Protein AF-A0A914UM40-F1 (afdb_monomer_lite)

Sequence (131 aa):
MVSLKWMKHVTVEPIIFLIYLGWVFGNTLQSPGLYEKVCRMYYSDEVGVNCKDLSATHDIEDRVQSRSAQWSLYNAISYLTPAIFADTILGAYGDKHGRQVNILLGIAGIAVSEYGYMLTLSNSANTPYFT

Organism: NCBI:txid2011161

Radius of gyration: 20.07 Å; chains: 1; bounding box: 44×24×61 Å

Foldseek 3Di:
DPDPPVVVPPDCVVVVVVVVVVVVVLVVVLLVLLLLVLCCPPPVPPPPDDSVCNVVDVVSVVVSVVVSVVVVVVVVCVVVVVVVVVCVVLVVVCVPPNCPVVVVVVVVVVVVVSVVSCQVSDPPDPDPPPD

Structure (mmCIF, N/CA/C/O backbone):
data_AF-A0A914UM40-F1
#
_entry.id   AF-A0A914UM40-F1
#
loop_
_atom_site.group_PDB
_atom_site.id
_atom_site.type_symbol
_atom_site.label_atom_id
_atom_site.label_alt_id
_atom_site.label_comp_id
_atom_site.label_asym_id
_atom_site.label_entity_id
_atom_site.label_seq_id
_atom_site.pdbx_PDB_ins_code
_atom_site.Cartn_x
_atom_site.Cartn_y
_atom_site.Cartn_z
_atom_site.occupancy
_atom_site.B_iso_or_equiv
_atom_site.auth_seq_id
_atom_site.auth_comp_id
_atom_site.auth_asym_id
_atom_site.auth_atom_id
_atom_site.pdbx_PDB_model_num
ATOM 1 N N . MET A 1 1 ? -9.629 -13.187 34.826 1.00 36.03 1 MET A N 1
ATOM 2 C CA . MET A 1 1 ? -10.385 -11.981 34.423 1.00 36.03 1 MET A CA 1
ATOM 3 C C . MET A 1 1 ? -9.466 -10.776 34.627 1.00 36.03 1 MET A C 1
ATOM 5 O O . MET A 1 1 ? -9.477 -10.160 35.683 1.00 36.03 1 MET A O 1
ATOM 9 N N . VAL A 1 2 ? -8.538 -10.546 33.690 1.00 41.09 2 VAL A N 1
ATOM 10 C CA . VAL A 1 2 ? -7.521 -9.488 33.819 1.00 41.09 2 VAL A CA 1
ATOM 11 C C . VAL A 1 2 ? -8.188 -8.151 33.515 1.00 41.09 2 VAL A C 1
ATOM 13 O O . VAL A 1 2 ? -8.816 -7.971 32.476 1.00 41.09 2 VAL A O 1
ATOM 16 N N . SER A 1 3 ? -8.120 -7.260 34.498 1.00 43.25 3 SER A N 1
ATOM 17 C CA . SER A 1 3 ? -8.816 -5.980 34.564 1.00 43.25 3 SER A CA 1
ATOM 18 C C . SER A 1 3 ? -8.422 -5.056 33.407 1.00 43.25 3 SER A C 1
ATOM 20 O O . SER A 1 3 ? -7.370 -4.420 33.417 1.00 43.25 3 SER A O 1
ATOM 22 N N . LEU A 1 4 ? -9.315 -4.952 32.422 1.00 55.03 4 LEU A N 1
ATOM 23 C CA . LEU A 1 4 ? -9.258 -4.094 31.234 1.00 55.03 4 LEU A CA 1
ATOM 24 C C . LEU A 1 4 ? -9.491 -2.602 31.565 1.00 55.03 4 LEU A C 1
ATOM 26 O O . LEU A 1 4 ? -10.137 -1.873 30.818 1.00 55.03 4 LEU A O 1
ATOM 30 N N . LYS A 1 5 ? -9.047 -2.133 32.736 1.00 51.50 5 LYS A N 1
ATOM 31 C CA . LYS A 1 5 ? -9.386 -0.792 33.246 1.00 51.50 5 LYS A CA 1
ATOM 32 C C . LYS A 1 5 ? -8.491 0.309 32.660 1.00 51.50 5 LYS A C 1
ATOM 34 O O . LYS A 1 5 ? -8.925 1.451 32.572 1.00 51.50 5 LYS A O 1
ATOM 39 N N . TRP A 1 6 ? -7.296 -0.048 32.183 1.00 49.88 6 TRP A N 1
ATOM 40 C CA . TRP A 1 6 ? -6.334 0.869 31.552 1.00 49.88 6 TRP A CA 1
ATOM 41 C C . TRP A 1 6 ? -6.688 1.251 30.108 1.00 49.88 6 TRP A C 1
ATOM 43 O O . TRP A 1 6 ? -6.291 2.312 29.641 1.00 49.88 6 TRP A O 1
ATOM 53 N N . MET A 1 7 ? -7.506 0.452 29.412 1.00 52.25 7 MET A N 1
ATOM 54 C CA . MET A 1 7 ? -7.941 0.764 28.042 1.00 52.25 7 MET A CA 1
ATOM 55 C C . MET A 1 7 ? -9.004 1.868 27.962 1.00 52.25 7 MET A C 1
ATOM 57 O O . MET A 1 7 ? -9.327 2.331 26.872 1.00 52.25 7 MET A O 1
ATOM 61 N N . LYS A 1 8 ? -9.552 2.323 29.098 1.00 52.28 8 LYS A N 1
ATOM 62 C CA . LYS A 1 8 ? -10.576 3.381 29.123 1.00 52.28 8 LYS A CA 1
ATOM 63 C C . LYS A 1 8 ? -10.031 4.784 28.841 1.00 52.28 8 LYS A C 1
ATOM 65 O O . LYS A 1 8 ? -10.832 5.688 28.628 1.00 52.28 8 LYS A O 1
ATOM 70 N N . HIS A 1 9 ? -8.712 4.982 28.872 1.00 53.38 9 HIS A N 1
ATOM 71 C CA . HIS A 1 9 ? -8.051 6.273 28.620 1.00 53.38 9 HIS A CA 1
ATOM 72 C C . HIS A 1 9 ? -6.965 6.184 27.541 1.00 53.38 9 HIS A C 1
ATOM 74 O O . HIS A 1 9 ? -6.159 7.099 27.402 1.00 53.38 9 HIS A O 1
ATOM 80 N N . VAL A 1 10 ? -6.935 5.099 26.762 1.00 58.56 10 VAL A N 1
ATOM 81 C CA . VAL A 1 10 ? -6.089 5.056 25.567 1.00 58.56 10 VAL A CA 1
ATOM 82 C C . VAL A 1 10 ? -6.707 6.012 24.557 1.00 58.56 10 VAL A C 1
ATOM 84 O O . VAL A 1 10 ? -7.746 5.722 23.960 1.00 58.56 10 VAL A O 1
ATOM 87 N N . THR A 1 11 ? -6.093 7.185 24.417 1.00 69.69 11 THR A N 1
ATOM 88 C CA . THR A 1 11 ? -6.396 8.091 23.319 1.00 69.69 11 THR A CA 1
ATOM 89 C C . THR A 1 11 ? -6.039 7.389 22.018 1.00 69.69 11 THR A C 1
ATOM 91 O O . THR A 1 11 ? -5.079 6.625 21.915 1.00 69.69 11 THR A O 1
ATOM 94 N N . VAL A 1 12 ? -6.880 7.594 21.018 1.00 73.00 12 VAL A N 1
ATOM 95 C CA . VAL A 1 12 ? -6.775 6.901 19.734 1.00 73.00 12 VAL A CA 1
ATOM 96 C C . VAL A 1 12 ? -5.671 7.508 18.855 1.00 73.00 12 VAL A C 1
ATOM 98 O O . VAL A 1 12 ? -5.126 6.864 17.963 1.00 73.00 12 VAL A O 1
ATOM 101 N N . GLU A 1 13 ? -5.311 8.752 19.150 1.00 79.69 13 GLU A N 1
ATOM 102 C CA . GLU A 1 13 ? -4.352 9.581 18.424 1.00 79.69 13 GLU A CA 1
ATOM 103 C C . GLU A 1 13 ? -2.952 8.959 18.263 1.00 79.69 13 GLU A C 1
ATOM 105 O O . GLU A 1 13 ? -2.492 8.891 17.125 1.00 79.69 13 GLU A O 1
ATOM 110 N N . PRO A 1 14 ? -2.267 8.451 19.309 1.00 83.06 14 PRO A N 1
ATOM 111 C CA . PRO A 1 14 ? -0.931 7.866 19.151 1.00 83.06 14 PRO A CA 1
ATOM 112 C C . PRO A 1 14 ? -0.919 6.612 18.270 1.00 83.06 14 PRO A C 1
ATOM 114 O O . PRO A 1 14 ? 0.028 6.393 17.518 1.00 83.06 14 PRO A O 1
ATOM 117 N N . ILE A 1 15 ? -1.978 5.798 18.330 1.00 83.25 15 ILE A N 1
ATOM 118 C CA . ILE A 1 15 ? -2.106 4.593 17.501 1.00 83.25 15 ILE A CA 1
ATOM 119 C C . ILE A 1 15 ? -2.285 4.997 16.037 1.00 83.25 15 ILE A C 1
ATOM 121 O O . ILE A 1 15 ? -1.591 4.484 15.163 1.00 83.25 15 ILE A O 1
ATOM 125 N N . ILE A 1 16 ? -3.174 5.956 15.780 1.00 83.81 16 ILE A N 1
ATOM 126 C CA . ILE A 1 16 ? -3.405 6.496 14.440 1.00 83.81 16 ILE A CA 1
ATOM 127 C C . ILE A 1 16 ? -2.120 7.117 13.873 1.00 83.81 16 ILE A C 1
ATOM 129 O O . ILE A 1 16 ? -1.777 6.860 12.722 1.00 83.81 16 ILE A O 1
ATOM 133 N N . PHE A 1 17 ? -1.378 7.874 14.685 1.00 88.44 17 PHE A N 1
ATOM 134 C CA . PHE A 1 17 ? -0.095 8.457 14.293 1.00 88.44 17 PHE A CA 1
ATOM 135 C C . PHE A 1 17 ? 0.908 7.392 13.832 1.00 88.44 17 PHE A C 1
ATOM 137 O O . PHE A 1 17 ? 1.479 7.519 12.751 1.00 88.44 17 PHE A O 1
ATOM 144 N N . LEU A 1 18 ? 1.091 6.322 14.612 1.00 87.50 18 LEU A N 1
ATOM 145 C CA . LEU A 1 18 ? 1.996 5.220 14.267 1.00 87.50 18 LEU A CA 1
ATOM 146 C C . LEU A 1 18 ? 1.591 4.517 12.965 1.00 87.50 18 LEU A C 1
ATOM 148 O O . LEU A 1 18 ? 2.457 4.200 12.150 1.00 87.50 18 LEU A O 1
ATOM 152 N N . ILE A 1 19 ? 0.289 4.307 12.755 1.00 87.62 19 ILE A N 1
ATOM 153 C CA . ILE A 1 19 ? -0.238 3.682 11.534 1.00 87.62 19 ILE A CA 1
ATOM 154 C C . ILE A 1 19 ? 0.068 4.549 10.315 1.00 87.62 19 ILE A C 1
ATOM 156 O O . ILE A 1 19 ? 0.641 4.054 9.347 1.00 87.62 19 ILE A O 1
ATOM 160 N N . TYR A 1 20 ? -0.276 5.838 10.359 1.00 89.06 20 TYR A N 1
ATOM 161 C CA . TYR A 1 20 ? -0.029 6.735 9.231 1.00 89.06 20 TYR A CA 1
ATOM 162 C C . TYR A 1 20 ? 1.460 6.926 8.963 1.00 89.06 20 TYR A C 1
ATOM 164 O O . TYR A 1 20 ? 1.863 6.949 7.804 1.00 89.06 20 TYR A O 1
ATOM 172 N N . LEU A 1 21 ? 2.283 7.007 10.011 1.00 90.44 21 LEU A N 1
ATOM 173 C CA . LEU A 1 21 ? 3.732 7.072 9.860 1.00 90.44 21 LEU A CA 1
ATOM 174 C C . LEU A 1 21 ? 4.248 5.835 9.116 1.00 90.44 21 LEU A C 1
ATOM 176 O O . LEU A 1 21 ? 4.912 5.979 8.092 1.00 90.44 21 LEU A O 1
ATOM 180 N N . GLY A 1 22 ? 3.888 4.630 9.568 1.00 87.06 22 GLY A N 1
ATOM 181 C CA . GLY A 1 22 ? 4.282 3.386 8.903 1.00 87.06 22 GLY A CA 1
ATOM 182 C C . GLY A 1 22 ? 3.794 3.306 7.454 1.00 87.06 22 GLY A C 1
ATOM 183 O O . GLY A 1 22 ? 4.565 2.961 6.561 1.00 87.06 22 GLY A O 1
ATOM 184 N N . TRP A 1 23 ? 2.545 3.695 7.207 1.00 85.56 23 TRP A N 1
ATOM 185 C CA . TRP A 1 23 ? 1.943 3.666 5.877 1.00 85.56 23 TRP A CA 1
ATOM 186 C C . TRP A 1 23 ? 2.619 4.635 4.894 1.00 85.56 23 TRP A C 1
ATOM 188 O O . TRP A 1 23 ? 2.933 4.252 3.767 1.00 85.56 23 TRP A O 1
ATOM 198 N N . VAL A 1 24 ? 2.921 5.869 5.310 1.00 89.25 24 VAL A N 1
ATOM 199 C CA . VAL A 1 24 ? 3.624 6.852 4.461 1.00 89.25 24 VAL A CA 1
ATOM 200 C C . VAL A 1 24 ? 5.045 6.386 4.132 1.00 89.25 24 VAL A C 1
ATOM 202 O O . VAL A 1 24 ? 5.484 6.488 2.981 1.00 89.25 24 VAL A O 1
ATOM 205 N N . PHE A 1 25 ? 5.754 5.819 5.114 1.00 87.81 25 PHE A N 1
ATOM 206 C CA . PHE A 1 25 ? 7.064 5.210 4.873 1.00 87.81 25 PHE A CA 1
ATOM 207 C C . PHE A 1 25 ? 6.974 4.048 3.872 1.00 87.81 25 PHE A C 1
ATOM 209 O O . PHE A 1 25 ? 7.783 3.984 2.946 1.00 87.81 25 PHE A O 1
ATOM 216 N N . GLY A 1 26 ? 5.967 3.180 4.004 1.00 84.81 26 GLY A N 1
ATOM 217 C CA . GLY A 1 26 ? 5.712 2.076 3.073 1.00 84.81 26 GLY A CA 1
ATOM 218 C C . GLY A 1 26 ? 5.505 2.551 1.633 1.00 84.81 26 GLY A C 1
ATOM 219 O O . GLY A 1 26 ? 6.218 2.109 0.733 1.00 84.81 26 GLY A O 1
ATOM 220 N N . ASN A 1 27 ? 4.618 3.524 1.414 1.00 84.25 27 ASN A N 1
ATOM 221 C CA . ASN A 1 27 ? 4.337 4.075 0.079 1.00 84.25 27 ASN A CA 1
ATOM 222 C C . ASN A 1 27 ? 5.582 4.674 -0.596 1.00 84.25 27 ASN A C 1
ATOM 224 O O . ASN A 1 27 ? 5.772 4.539 -1.808 1.00 84.25 27 ASN A O 1
ATOM 228 N N . THR A 1 28 ? 6.459 5.299 0.194 1.00 86.06 28 THR A N 1
ATOM 229 C CA . THR A 1 28 ? 7.710 5.880 -0.311 1.00 86.06 28 THR A CA 1
ATOM 230 C C . THR A 1 28 ? 8.663 4.798 -0.827 1.00 86.06 28 THR A C 1
ATOM 232 O O . THR A 1 28 ? 9.297 4.978 -1.864 1.00 86.06 28 THR A O 1
ATOM 235 N N . LEU A 1 29 ? 8.738 3.651 -0.143 1.00 82.25 29 LEU A N 1
ATOM 236 C CA . LEU A 1 29 ? 9.569 2.515 -0.556 1.00 82.25 29 LEU A CA 1
ATOM 237 C C . LEU A 1 29 ? 8.959 1.719 -1.720 1.00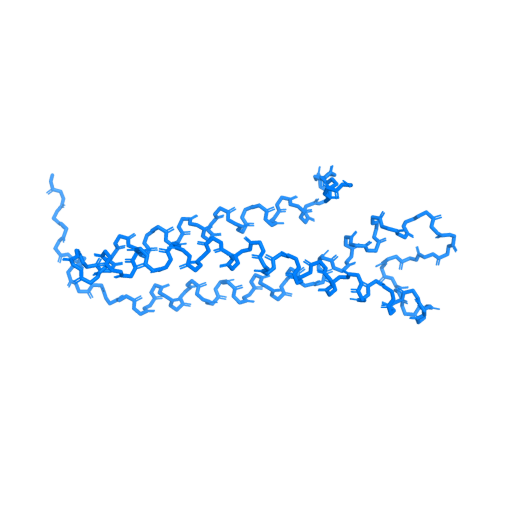 82.25 29 LEU A C 1
ATOM 239 O O . LEU A 1 29 ? 9.693 1.159 -2.533 1.00 82.25 29 LEU A O 1
ATOM 243 N N . GLN A 1 30 ? 7.630 1.675 -1.825 1.00 81.69 30 GLN A N 1
ATOM 244 C CA . GLN A 1 30 ? 6.927 0.934 -2.877 1.00 81.69 30 GLN A CA 1
ATOM 245 C C . GLN A 1 30 ? 7.039 1.597 -4.257 1.00 81.69 30 GLN A C 1
ATOM 247 O O . GLN A 1 30 ? 7.156 0.884 -5.253 1.00 81.69 30 GLN A O 1
ATOM 252 N N . SER A 1 31 ? 7.057 2.935 -4.331 1.00 80.31 31 SER A N 1
ATOM 253 C CA . SER A 1 31 ? 7.179 3.685 -5.598 1.00 80.31 31 SER A CA 1
ATOM 254 C C . SER A 1 31 ? 8.343 3.222 -6.498 1.00 80.31 31 SER A C 1
ATOM 256 O O . SER A 1 31 ? 8.084 2.829 -7.639 1.00 80.31 31 SER A O 1
ATOM 258 N N . PRO A 1 32 ? 9.611 3.199 -6.035 1.00 80.31 32 PRO A N 1
ATOM 259 C CA . PRO A 1 32 ? 10.727 2.732 -6.862 1.00 80.31 32 PRO A CA 1
ATOM 260 C C . PRO A 1 32 ? 10.677 1.221 -7.140 1.00 80.31 32 PRO A C 1
ATOM 262 O O . PRO A 1 32 ? 11.088 0.782 -8.213 1.00 80.31 32 PRO A O 1
ATOM 265 N N . GLY A 1 33 ? 10.135 0.418 -6.216 1.00 76.56 33 GLY A N 1
ATOM 266 C CA . GLY A 1 33 ? 9.989 -1.028 -6.408 1.00 76.56 33 GLY A CA 1
ATOM 267 C C . GLY A 1 33 ? 9.007 -1.383 -7.529 1.00 76.56 33 GLY A C 1
ATOM 268 O O . GLY A 1 33 ? 9.279 -2.273 -8.335 1.00 76.56 33 GLY A O 1
ATOM 269 N N . LEU A 1 34 ? 7.892 -0.651 -7.624 1.00 79.50 34 LEU A N 1
ATOM 270 C CA . LEU A 1 34 ? 6.932 -0.796 -8.719 1.00 79.50 34 LEU A CA 1
ATOM 271 C C . LEU A 1 34 ? 7.568 -0.415 -10.060 1.00 79.50 34 LEU A C 1
ATOM 273 O O . LEU A 1 34 ? 7.387 -1.122 -11.050 1.00 79.50 34 LEU A O 1
ATOM 277 N N . TYR A 1 35 ? 8.348 0.666 -10.080 1.00 79.88 35 TYR A N 1
ATOM 278 C CA . TYR A 1 35 ? 9.056 1.126 -11.271 1.00 79.88 35 TYR A CA 1
ATOM 279 C C . TYR A 1 35 ? 10.028 0.065 -11.816 1.00 79.88 35 TYR A C 1
ATOM 281 O O . TYR A 1 35 ? 9.971 -0.292 -12.996 1.00 79.88 35 TYR A O 1
ATOM 289 N N . GLU A 1 36 ? 10.860 -0.517 -10.945 1.00 78.56 36 GLU A N 1
ATOM 290 C CA . GLU A 1 36 ? 11.798 -1.581 -11.321 1.00 78.56 36 GLU A CA 1
ATOM 291 C C . GLU A 1 36 ? 11.069 -2.840 -11.819 1.00 78.56 36 GLU A C 1
ATOM 293 O O . GLU A 1 36 ? 11.463 -3.440 -12.824 1.00 78.56 36 GLU A O 1
ATOM 298 N N . LYS A 1 37 ? 9.979 -3.238 -11.150 1.00 77.19 37 LYS A N 1
ATOM 299 C CA . LYS A 1 37 ? 9.181 -4.404 -11.552 1.00 77.19 37 LYS A CA 1
ATOM 300 C C . LYS A 1 37 ? 8.504 -4.214 -12.907 1.00 77.19 37 LYS A C 1
ATOM 302 O O . LYS A 1 37 ? 8.549 -5.134 -13.720 1.00 77.19 37 LYS A O 1
ATOM 307 N N . VAL A 1 38 ? 7.917 -3.048 -13.176 1.00 79.06 38 VAL A N 1
ATOM 308 C CA . VAL A 1 38 ? 7.299 -2.743 -14.478 1.00 79.06 38 VAL A CA 1
ATOM 309 C C . VAL A 1 38 ? 8.351 -2.783 -15.588 1.00 79.06 38 VAL A C 1
ATOM 311 O O . VAL A 1 38 ? 8.103 -3.396 -16.626 1.00 79.06 38 VAL A O 1
ATOM 314 N N . CYS A 1 39 ? 9.545 -2.228 -15.358 1.00 77.44 39 CYS A N 1
ATOM 315 C CA . CYS A 1 39 ? 10.640 -2.323 -16.324 1.00 77.44 39 CYS A CA 1
ATOM 316 C C . CYS A 1 39 ? 11.015 -3.785 -16.619 1.00 77.44 39 CYS A C 1
ATOM 318 O O . CYS A 1 39 ? 11.035 -4.201 -17.776 1.00 77.44 39 CYS A O 1
ATOM 320 N N . ARG A 1 40 ? 11.233 -4.597 -15.576 1.00 77.50 40 ARG A N 1
ATOM 321 C CA . ARG A 1 40 ? 11.611 -6.013 -15.726 1.00 77.50 40 ARG A CA 1
ATOM 322 C C . ARG A 1 40 ? 10.530 -6.885 -16.367 1.00 77.50 40 ARG A C 1
ATOM 324 O O . ARG A 1 40 ? 10.873 -7.903 -16.940 1.00 77.50 40 ARG A O 1
ATOM 331 N N . MET A 1 41 ? 9.249 -6.551 -16.235 1.00 75.25 41 MET A N 1
ATOM 332 C CA . MET A 1 41 ? 8.165 -7.382 -16.779 1.00 75.25 41 MET A CA 1
ATOM 333 C C . MET A 1 41 ? 7.856 -7.076 -18.246 1.00 75.25 41 MET A C 1
ATOM 335 O O . MET A 1 41 ? 7.526 -7.987 -18.996 1.00 75.25 41 MET A O 1
ATOM 339 N N . TYR A 1 42 ? 7.923 -5.804 -18.646 1.00 74.62 42 TYR A N 1
ATOM 340 C CA . TYR A 1 42 ? 7.515 -5.374 -19.987 1.00 74.62 42 TYR A CA 1
ATOM 341 C C . TYR A 1 42 ? 8.687 -5.149 -20.945 1.00 74.62 42 TYR A C 1
ATOM 343 O O . TYR A 1 42 ? 8.480 -5.196 -22.153 1.00 74.62 42 TYR A O 1
ATOM 351 N N . TYR A 1 43 ? 9.890 -4.902 -20.420 1.00 75.12 43 TYR A N 1
ATOM 352 C CA . TYR A 1 43 ? 11.039 -4.447 -21.206 1.00 75.12 43 TYR A CA 1
ATOM 353 C C . TYR A 1 43 ? 12.311 -5.283 -20.971 1.00 75.12 43 TYR A C 1
ATOM 355 O O . TYR A 1 43 ? 13.374 -4.906 -21.456 1.00 75.12 43 TYR A O 1
ATOM 363 N N . SER A 1 44 ? 12.241 -6.426 -20.264 1.00 68.50 44 SER A N 1
ATOM 364 C CA . SER A 1 44 ? 13.415 -7.297 -20.030 1.00 68.50 44 SER A CA 1
ATOM 365 C C . SER A 1 44 ? 14.006 -7.903 -21.297 1.00 68.50 44 SER A C 1
ATOM 367 O O . SER A 1 44 ? 15.199 -8.196 -21.329 1.00 68.50 44 SER A O 1
ATOM 369 N N . ASP A 1 45 ? 13.166 -8.116 -22.308 1.00 63.44 45 ASP A N 1
ATOM 370 C CA . ASP A 1 45 ? 13.539 -8.797 -23.548 1.00 63.44 45 ASP A CA 1
ATOM 371 C C . ASP A 1 45 ? 13.970 -7.805 -24.645 1.00 63.44 45 ASP A C 1
ATOM 373 O O . ASP A 1 45 ? 14.404 -8.215 -25.724 1.00 63.44 45 ASP A O 1
ATOM 377 N N . GLU A 1 46 ? 13.883 -6.494 -24.382 1.00 62.19 46 GLU A N 1
ATOM 378 C CA . GLU A 1 46 ? 14.351 -5.465 -25.307 1.00 62.19 46 GLU A CA 1
ATOM 379 C C . GLU A 1 46 ? 15.884 -5.341 -25.245 1.00 62.19 46 GLU A C 1
ATOM 381 O O . GLU A 1 46 ? 16.493 -5.090 -24.202 1.00 62.19 46 GLU A O 1
ATOM 386 N N . VAL A 1 47 ? 16.531 -5.530 -26.399 1.00 52.84 47 VAL A N 1
ATOM 387 C CA . VAL A 1 47 ? 17.992 -5.499 -26.536 1.00 52.84 47 VAL A CA 1
ATOM 388 C C . VAL A 1 47 ? 18.526 -4.119 -26.137 1.00 52.84 47 VAL A C 1
ATOM 390 O O . VAL A 1 47 ? 18.301 -3.138 -26.839 1.00 52.84 47 VAL A O 1
ATOM 393 N N . GLY A 1 48 ? 19.282 -4.057 -25.035 1.00 56.44 48 GLY A N 1
ATOM 394 C CA . GLY A 1 48 ? 19.966 -2.842 -24.574 1.00 56.44 48 GLY A CA 1
ATOM 395 C C . GLY A 1 48 ? 19.327 -2.135 -23.375 1.00 56.44 48 GLY A C 1
ATOM 396 O O . GLY A 1 48 ? 19.868 -1.125 -22.929 1.00 56.44 48 GLY A O 1
ATOM 397 N N . VAL A 1 49 ? 18.233 -2.661 -22.813 1.00 59.56 49 VAL A N 1
ATOM 398 C CA . VAL A 1 49 ? 17.575 -2.066 -21.640 1.00 59.56 49 VAL A CA 1
ATOM 399 C C . VAL A 1 49 ? 18.145 -2.648 -20.349 1.00 59.56 49 VAL A C 1
ATOM 401 O O . VAL A 1 49 ? 17.941 -3.815 -20.021 1.00 59.56 49 VAL A O 1
ATOM 404 N N . ASN A 1 50 ? 18.852 -1.822 -19.577 1.00 63.25 50 ASN A N 1
ATOM 405 C CA . ASN A 1 50 ? 19.234 -2.160 -18.211 1.00 63.25 50 ASN A CA 1
ATOM 406 C C . ASN A 1 50 ? 18.278 -1.468 -17.235 1.00 63.25 50 ASN A C 1
ATOM 408 O O . ASN A 1 50 ? 18.399 -0.274 -16.987 1.00 63.25 50 ASN A O 1
ATOM 412 N N . CYS A 1 51 ? 17.360 -2.223 -16.627 1.00 64.88 51 CYS A N 1
ATOM 413 C CA . CYS A 1 51 ? 16.402 -1.684 -15.654 1.00 64.88 51 CYS A CA 1
ATOM 414 C C . CYS A 1 51 ? 17.039 -1.096 -14.378 1.00 64.88 51 CYS A C 1
ATOM 416 O O . CYS A 1 51 ? 16.323 -0.519 -13.564 1.00 64.88 51 CYS A O 1
ATOM 418 N N . LYS A 1 52 ? 18.360 -1.241 -14.187 1.00 64.69 52 LYS A N 1
ATOM 419 C CA . LYS A 1 52 ? 19.115 -0.560 -13.122 1.00 64.69 52 LYS A CA 1
ATOM 420 C C . LYS A 1 52 ? 19.632 0.826 -13.520 1.00 64.69 52 LYS A C 1
ATOM 422 O O . LYS A 1 52 ? 19.862 1.630 -12.628 1.00 64.69 52 LYS A O 1
ATOM 427 N N . ASP A 1 53 ? 19.788 1.095 -14.816 1.00 63.31 53 ASP A N 1
ATOM 428 C CA . ASP A 1 53 ? 20.286 2.358 -15.377 1.00 63.31 53 ASP A CA 1
ATOM 429 C C . ASP A 1 53 ? 19.437 2.743 -16.598 1.00 63.31 53 ASP A C 1
ATOM 431 O O . ASP A 1 53 ? 19.841 2.595 -17.752 1.00 63.31 53 ASP A O 1
ATOM 435 N N . LEU A 1 54 ? 18.222 3.234 -16.338 1.00 60.09 54 LEU A N 1
ATOM 436 C CA . LEU A 1 54 ? 17.286 3.649 -17.391 1.00 60.09 54 LEU A CA 1
ATOM 437 C C . LEU A 1 54 ? 17.647 4.998 -18.040 1.00 60.09 54 LEU A C 1
ATOM 439 O O . LEU A 1 54 ? 17.114 5.344 -19.090 1.00 60.09 54 LEU A O 1
ATOM 443 N N . SER A 1 55 ? 18.611 5.722 -17.461 1.00 58.69 55 SER A N 1
ATOM 444 C CA . SER A 1 55 ? 19.030 7.061 -17.897 1.00 58.69 55 SER A CA 1
ATOM 445 C C . SER A 1 55 ? 19.668 7.086 -19.298 1.00 58.69 55 SER A C 1
ATOM 447 O O . SER A 1 55 ? 19.811 8.146 -19.904 1.00 58.69 55 SER A O 1
ATOM 449 N N . ALA A 1 56 ? 20.035 5.924 -19.849 1.00 58.03 56 ALA A N 1
ATOM 450 C CA . ALA A 1 56 ? 20.634 5.816 -21.177 1.00 58.03 56 ALA A CA 1
ATOM 451 C C . ALA A 1 56 ? 19.619 5.944 -22.333 1.00 58.03 56 ALA A C 1
ATOM 453 O O . ALA A 1 56 ? 20.032 6.121 -23.481 1.00 58.03 56 ALA A O 1
ATOM 454 N N . THR A 1 57 ? 18.305 5.837 -22.088 1.00 64.44 57 THR A N 1
ATOM 455 C CA . THR A 1 57 ? 17.284 5.932 -23.150 1.00 64.44 57 THR A CA 1
ATOM 456 C C . THR A 1 57 ? 15.994 6.585 -22.645 1.00 64.44 57 THR A C 1
ATOM 458 O O . THR A 1 57 ? 15.094 5.914 -22.143 1.00 64.44 57 THR A O 1
ATOM 461 N N . HIS A 1 58 ? 15.890 7.903 -22.848 1.00 69.06 58 HIS A N 1
ATOM 462 C CA . HIS A 1 58 ? 14.757 8.742 -22.424 1.00 69.06 58 HIS A CA 1
ATOM 463 C C . HIS A 1 58 ? 13.389 8.215 -22.901 1.00 69.06 58 HIS A C 1
ATOM 465 O O . HIS A 1 58 ? 12.423 8.208 -22.147 1.00 69.06 58 HIS A O 1
ATOM 471 N N . ASP A 1 59 ? 13.308 7.685 -24.128 1.00 75.75 59 ASP A N 1
ATOM 472 C CA . ASP A 1 59 ? 12.053 7.151 -24.682 1.00 75.75 59 ASP A CA 1
ATOM 473 C C . ASP A 1 59 ? 11.518 5.922 -23.928 1.00 75.75 59 ASP A C 1
ATOM 475 O O . ASP A 1 59 ? 10.316 5.652 -23.945 1.00 75.75 59 ASP A O 1
ATOM 479 N N . ILE A 1 60 ? 12.400 5.135 -23.308 1.00 74.31 60 ILE A N 1
ATOM 480 C CA . ILE A 1 60 ? 12.022 3.938 -22.547 1.00 74.31 60 ILE A CA 1
ATOM 481 C C . ILE A 1 60 ? 11.639 4.345 -21.126 1.00 74.31 60 ILE A C 1
ATOM 483 O O . ILE A 1 60 ? 10.656 3.833 -20.590 1.00 74.31 60 ILE A O 1
ATOM 487 N N . GLU A 1 61 ? 12.350 5.321 -20.560 1.00 77.62 61 GLU A N 1
ATOM 488 C CA . GLU A 1 61 ? 12.022 5.938 -19.275 1.00 77.62 61 GLU A CA 1
ATOM 489 C C . GLU A 1 61 ? 10.602 6.512 -19.265 1.00 77.62 61 GLU A C 1
ATOM 491 O O . GLU A 1 61 ? 9.789 6.118 -18.427 1.00 77.62 61 GLU A O 1
ATOM 496 N N . ASP A 1 62 ? 10.245 7.312 -20.273 1.00 83.44 62 ASP A N 1
ATOM 497 C CA . ASP A 1 62 ? 8.906 7.897 -20.396 1.00 83.44 62 ASP A CA 1
ATOM 498 C C . ASP A 1 62 ? 7.806 6.826 -20.494 1.00 83.44 62 ASP A C 1
ATOM 500 O O . ASP A 1 62 ? 6.724 6.955 -19.907 1.00 83.44 62 ASP A O 1
ATOM 504 N N . ARG A 1 63 ? 8.068 5.723 -21.209 1.00 82.81 63 ARG A N 1
ATOM 505 C CA . ARG A 1 63 ? 7.109 4.614 -21.337 1.00 82.81 63 ARG A CA 1
ATOM 506 C C . ARG A 1 63 ? 6.938 3.852 -20.028 1.00 82.81 63 ARG A C 1
ATOM 508 O O . ARG A 1 63 ? 5.800 3.570 -19.645 1.00 82.81 63 ARG A O 1
ATOM 515 N N . VAL A 1 64 ? 8.030 3.534 -19.334 1.00 83.00 64 VAL A N 1
ATOM 516 C CA . VAL A 1 64 ? 7.990 2.856 -18.028 1.00 83.00 64 VAL A CA 1
ATOM 517 C C . VAL A 1 64 ? 7.304 3.750 -16.994 1.00 83.00 64 VAL A C 1
ATOM 519 O O . VAL A 1 64 ? 6.448 3.277 -16.242 1.00 83.00 64 VAL A O 1
ATOM 522 N N . GLN A 1 65 ? 7.584 5.054 -16.995 1.00 84.38 65 GLN A N 1
ATOM 523 C CA . GLN A 1 65 ? 6.920 6.015 -16.120 1.00 84.38 65 GLN A CA 1
ATOM 524 C C . GLN A 1 65 ? 5.419 6.118 -16.423 1.00 84.38 65 GLN A C 1
ATOM 526 O O . GLN A 1 65 ? 4.599 6.036 -15.509 1.00 84.38 65 GLN A O 1
ATOM 531 N N . SER A 1 66 ? 5.025 6.209 -17.696 1.00 87.88 66 SER A N 1
ATOM 532 C CA . SER A 1 66 ? 3.610 6.238 -18.087 1.00 87.88 66 SER A CA 1
ATOM 533 C C . SER A 1 66 ? 2.869 4.963 -17.663 1.00 87.88 66 SER A C 1
ATOM 535 O O . SER A 1 66 ? 1.778 5.025 -17.089 1.00 87.88 66 SER A O 1
ATOM 537 N N . ARG A 1 67 ? 3.480 3.791 -17.875 1.00 85.44 67 ARG A N 1
ATOM 538 C CA . ARG A 1 67 ? 2.910 2.499 -17.467 1.00 85.44 67 ARG A CA 1
ATOM 539 C C . ARG A 1 67 ? 2.824 2.353 -15.955 1.00 85.44 67 ARG A C 1
ATOM 541 O O . ARG A 1 67 ? 1.791 1.919 -15.455 1.00 85.44 67 ARG A O 1
ATOM 548 N N . SER A 1 68 ? 3.867 2.727 -15.221 1.00 84.56 68 SER A N 1
ATOM 549 C CA . SER A 1 68 ? 3.847 2.676 -13.756 1.00 84.56 68 SER A CA 1
ATOM 550 C C . SER A 1 68 ? 2.794 3.625 -13.172 1.00 84.56 68 SER A C 1
ATOM 552 O O . SER A 1 68 ? 2.082 3.238 -12.249 1.00 84.56 68 SER A O 1
ATOM 554 N N . ALA A 1 69 ? 2.588 4.807 -13.766 1.00 87.75 69 ALA A N 1
ATOM 555 C CA . ALA A 1 69 ? 1.506 5.714 -13.386 1.00 87.75 69 ALA A CA 1
ATOM 556 C C . ALA A 1 69 ? 0.111 5.105 -13.627 1.00 87.75 69 ALA A C 1
ATOM 558 O O . ALA A 1 69 ? -0.756 5.196 -12.756 1.00 87.75 69 ALA A O 1
ATOM 559 N N . GLN A 1 70 ? -0.104 4.439 -14.770 1.00 89.81 70 GLN A N 1
ATOM 560 C CA . GLN A 1 70 ? -1.351 3.709 -15.046 1.00 89.81 70 GLN A CA 1
ATOM 561 C C . GLN A 1 70 ? -1.594 2.603 -14.009 1.00 89.81 70 GLN A C 1
ATOM 563 O O . GLN A 1 70 ? -2.699 2.484 -13.483 1.00 89.81 70 GLN A O 1
ATOM 568 N N . TRP A 1 71 ? -0.558 1.836 -13.664 1.00 83.88 71 TRP A N 1
ATOM 569 C CA . TRP A 1 71 ? -0.634 0.787 -12.644 1.00 83.88 71 TRP A CA 1
ATOM 570 C C . TRP A 1 71 ? -0.966 1.329 -11.254 1.00 83.88 71 TRP A C 1
ATOM 572 O O . TRP A 1 71 ? -1.857 0.801 -10.587 1.00 83.88 71 TRP A O 1
ATOM 582 N N . SER A 1 72 ? -0.317 2.416 -10.836 1.00 86.12 72 SER A N 1
ATOM 583 C CA . SER A 1 72 ? -0.634 3.097 -9.578 1.00 86.12 72 SER A CA 1
ATOM 584 C C . SER A 1 72 ? -2.092 3.557 -9.533 1.00 86.12 72 SER A C 1
ATOM 586 O O . SER A 1 72 ? -2.754 3.417 -8.505 1.00 86.12 72 SER A O 1
ATOM 588 N N . LEU A 1 73 ? -2.628 4.044 -10.656 1.00 89.81 73 LEU A N 1
ATOM 589 C CA . LEU A 1 73 ? -4.024 4.460 -10.758 1.00 89.81 73 LEU A CA 1
ATOM 590 C C . LEU A 1 73 ? -4.994 3.272 -10.658 1.00 89.81 73 LEU A C 1
ATOM 592 O O . LEU A 1 73 ? -5.976 3.355 -9.920 1.00 89.81 73 LEU A O 1
ATOM 596 N N . TYR A 1 74 ? -4.712 2.148 -11.322 1.00 89.12 74 TYR A N 1
ATOM 597 C CA . TYR A 1 74 ? -5.531 0.937 -11.190 1.00 89.12 74 TYR A CA 1
ATOM 598 C C . TYR A 1 74 ? -5.523 0.376 -9.766 1.00 89.12 74 TYR A C 1
ATOM 600 O O . TYR A 1 74 ? -6.578 -0.011 -9.254 1.00 89.12 74 TYR A O 1
ATOM 608 N N . ASN A 1 75 ? -4.369 0.389 -9.095 1.00 86.38 75 ASN A N 1
ATOM 609 C CA . ASN A 1 75 ? -4.266 -0.003 -7.691 1.00 86.38 75 ASN A CA 1
ATOM 610 C C . ASN A 1 75 ? -5.071 0.934 -6.785 1.00 86.38 75 ASN A C 1
ATOM 612 O O . ASN A 1 75 ? -5.813 0.464 -5.922 1.00 86.38 75 ASN A O 1
ATOM 616 N N . ALA A 1 76 ? -4.993 2.247 -7.017 1.00 88.75 76 ALA A N 1
ATOM 617 C CA . ALA A 1 76 ? -5.769 3.227 -6.267 1.00 88.75 76 ALA A CA 1
ATOM 618 C C . ALA A 1 76 ? -7.280 3.007 -6.433 1.00 88.75 76 ALA A C 1
ATOM 620 O O . ALA A 1 76 ? -7.999 2.997 -5.439 1.00 88.75 76 ALA A O 1
ATOM 621 N N . ILE A 1 77 ? -7.769 2.760 -7.653 1.00 91.81 77 ILE A N 1
ATOM 622 C CA . ILE A 1 77 ? -9.192 2.470 -7.903 1.00 91.81 77 ILE A CA 1
ATOM 623 C C . ILE A 1 77 ? -9.613 1.165 -7.220 1.00 91.81 77 ILE A C 1
ATOM 625 O O . ILE A 1 77 ? -10.665 1.116 -6.576 1.00 91.81 77 ILE A O 1
ATOM 629 N N . SER A 1 78 ? -8.787 0.123 -7.327 1.00 89.75 78 SER A N 1
ATOM 630 C CA . SER A 1 78 ? -9.053 -1.189 -6.726 1.00 89.75 78 SER A CA 1
ATOM 631 C C . SER A 1 78 ? -9.116 -1.122 -5.199 1.00 89.75 78 SER A C 1
ATOM 633 O O . SER A 1 78 ? -9.905 -1.837 -4.588 1.00 89.75 78 SER A O 1
ATOM 635 N N . TYR A 1 79 ? -8.330 -0.235 -4.584 1.00 86.38 79 TYR A N 1
ATOM 636 C CA . TYR A 1 79 ? -8.358 0.029 -3.147 1.00 86.38 79 TYR A CA 1
ATOM 637 C C . TYR A 1 79 ? -9.529 0.937 -2.734 1.00 86.38 79 TYR A C 1
ATOM 639 O O . TYR A 1 79 ? -10.252 0.636 -1.785 1.00 86.38 79 TYR A O 1
ATOM 647 N N . LEU A 1 80 ? -9.753 2.037 -3.458 1.00 90.00 80 LEU A N 1
ATOM 648 C CA . LEU A 1 80 ? -10.741 3.062 -3.110 1.00 90.00 80 LEU A CA 1
ATOM 649 C C . LEU A 1 80 ? -12.180 2.552 -3.254 1.00 90.00 80 LEU A C 1
ATOM 651 O O . LEU A 1 80 ? -13.034 2.880 -2.434 1.00 90.00 80 LEU A O 1
ATOM 655 N N . THR A 1 81 ? -12.447 1.736 -4.277 1.00 93.06 81 THR A N 1
ATOM 656 C CA . THR A 1 81 ? -13.795 1.232 -4.571 1.00 93.06 81 THR A CA 1
ATOM 657 C C . THR A 1 81 ? -14.408 0.500 -3.371 1.00 93.06 81 THR A C 1
ATOM 659 O O . THR A 1 81 ? -15.447 0.950 -2.888 1.00 93.06 81 THR A O 1
ATOM 662 N N . PRO A 1 82 ? -13.799 -0.571 -2.821 1.00 90.50 82 PRO A N 1
ATOM 663 C CA . PRO A 1 82 ? -14.329 -1.230 -1.630 1.00 90.50 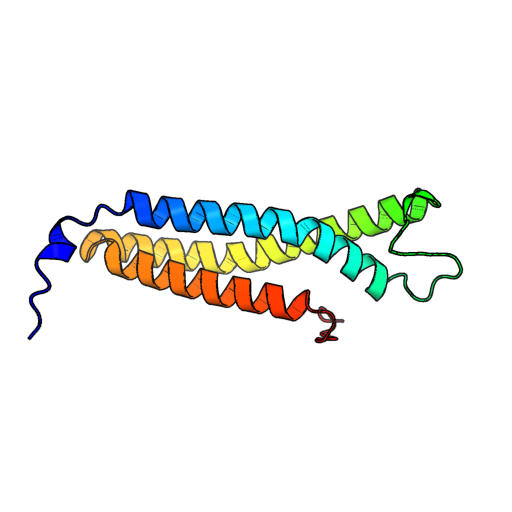82 PRO A CA 1
ATOM 664 C C . PRO A 1 82 ? -14.223 -0.354 -0.376 1.00 90.50 82 PRO A C 1
ATOM 666 O O . PRO A 1 82 ? -15.088 -0.456 0.495 1.00 90.50 82 PRO A O 1
ATOM 669 N N . ALA A 1 83 ? -13.215 0.522 -0.280 1.00 88.50 83 ALA A N 1
ATOM 670 C CA . ALA A 1 83 ? -13.038 1.397 0.875 1.00 88.50 83 ALA A CA 1
ATOM 671 C C . ALA A 1 83 ? -14.220 2.359 1.062 1.00 88.50 83 ALA A C 1
ATOM 673 O O . ALA A 1 83 ? -14.690 2.505 2.182 1.00 88.50 83 ALA A O 1
ATOM 674 N N . ILE A 1 84 ? -14.763 2.945 -0.011 1.00 92.50 84 ILE A N 1
ATOM 675 C CA . ILE A 1 84 ? -15.929 3.845 0.073 1.00 92.50 84 ILE A CA 1
ATOM 676 C C . ILE A 1 84 ? -17.146 3.121 0.672 1.00 92.50 84 ILE A C 1
ATOM 678 O O . ILE A 1 84 ? -17.826 3.644 1.559 1.00 92.50 84 ILE A O 1
ATOM 682 N N . PHE A 1 85 ? -17.419 1.893 0.225 1.00 92.69 85 PHE A N 1
ATOM 683 C CA . PHE A 1 85 ? -18.530 1.107 0.765 1.00 92.69 85 PHE A CA 1
ATOM 684 C C . PHE A 1 85 ? -18.278 0.684 2.214 1.00 92.69 85 PHE A C 1
ATOM 686 O O . PHE A 1 85 ? -19.173 0.788 3.051 1.00 92.69 85 PHE A O 1
ATOM 693 N N . ALA A 1 86 ? -17.063 0.240 2.534 1.00 90.00 86 ALA A N 1
ATOM 694 C CA . ALA A 1 86 ? -16.713 -0.156 3.892 1.00 90.00 86 ALA A CA 1
ATOM 695 C C . ALA A 1 86 ? -16.780 1.028 4.869 1.00 90.00 86 ALA A C 1
ATOM 697 O O . ALA A 1 86 ? -17.330 0.882 5.957 1.00 90.00 86 ALA A O 1
ATOM 698 N N . ASP A 1 87 ? -16.279 2.201 4.478 1.00 88.19 87 ASP A N 1
ATOM 699 C CA . ASP A 1 87 ? -16.199 3.385 5.335 1.00 88.19 87 ASP A CA 1
ATOM 700 C C . ASP A 1 87 ? -17.584 3.960 5.657 1.00 88.19 87 ASP A C 1
ATOM 702 O O . ASP A 1 87 ? -17.859 4.320 6.798 1.00 88.19 87 ASP A O 1
ATOM 706 N N . THR A 1 88 ? -18.522 3.942 4.703 1.00 90.25 88 THR A N 1
ATOM 707 C CA . THR A 1 88 ? -19.912 4.358 4.978 1.00 90.25 88 THR A CA 1
ATOM 708 C C . THR A 1 88 ? -20.607 3.449 5.999 1.00 90.25 88 THR A C 1
ATOM 710 O O . THR A 1 88 ? -21.280 3.939 6.911 1.00 90.25 88 THR A O 1
ATOM 713 N N . ILE A 1 89 ? -20.418 2.129 5.896 1.00 90.31 89 ILE A N 1
ATOM 714 C CA . ILE A 1 89 ? -21.010 1.148 6.819 1.00 90.31 89 ILE A CA 1
ATOM 715 C C . ILE A 1 89 ? -20.338 1.224 8.194 1.00 90.31 89 ILE A C 1
ATOM 717 O O . ILE A 1 89 ? -21.015 1.299 9.224 1.00 90.31 89 ILE A O 1
ATOM 721 N N . LEU A 1 90 ? -19.004 1.210 8.221 1.00 87.06 90 LEU A N 1
ATOM 722 C CA . LEU A 1 90 ? -18.224 1.244 9.454 1.00 87.06 90 LEU A CA 1
ATOM 723 C C . LEU A 1 90 ? -18.372 2.589 10.159 1.00 87.06 90 LEU A C 1
ATOM 725 O O . LEU A 1 90 ? -18.502 2.601 11.379 1.00 87.06 90 LEU A O 1
ATOM 729 N N . GLY A 1 91 ? -18.434 3.704 9.433 1.00 85.69 91 GLY A N 1
ATOM 730 C CA . GLY A 1 91 ? -18.704 5.030 9.986 1.00 85.69 91 GLY A CA 1
ATOM 731 C C . GLY A 1 91 ? -20.017 5.057 10.767 1.00 85.69 91 GLY A C 1
ATOM 732 O O . GLY A 1 91 ? -20.015 5.331 11.968 1.00 85.69 91 GLY A O 1
ATOM 733 N N . ALA A 1 92 ? -21.116 4.629 10.134 1.00 88.44 92 ALA A N 1
ATOM 734 C CA . ALA A 1 92 ? -22.424 4.546 10.786 1.00 88.44 92 ALA A CA 1
ATOM 735 C C . ALA A 1 92 ? -22.444 3.575 11.987 1.00 88.44 92 ALA A C 1
ATOM 737 O O . ALA A 1 92 ? -23.151 3.804 12.973 1.00 88.44 92 ALA A O 1
ATOM 738 N N . TYR A 1 93 ? -21.673 2.483 11.926 1.00 86.88 93 TYR A N 1
ATOM 739 C CA . TYR A 1 93 ? -21.522 1.545 13.042 1.00 86.88 93 TYR A CA 1
ATOM 740 C C . TYR A 1 93 ? -20.716 2.141 14.207 1.00 86.88 93 TYR A C 1
ATOM 742 O O . TYR A 1 93 ? -21.091 1.979 15.374 1.00 86.88 93 TYR A O 1
ATOM 750 N N . GLY A 1 94 ? -19.640 2.864 13.889 1.00 84.62 94 GLY A N 1
ATOM 751 C CA . GLY A 1 94 ? -18.736 3.497 14.845 1.00 84.62 94 GLY A CA 1
ATOM 752 C C . GLY A 1 94 ? -19.411 4.591 15.663 1.00 84.62 94 GLY A C 1
ATOM 753 O O . GLY A 1 94 ? -19.113 4.727 16.851 1.00 84.62 94 GLY A O 1
ATOM 754 N N . ASP A 1 95 ? -20.370 5.303 15.071 1.00 85.44 95 ASP A N 1
ATOM 755 C CA . ASP A 1 95 ? -21.176 6.308 15.771 1.00 85.44 95 ASP A CA 1
ATOM 756 C C . ASP A 1 95 ? -22.104 5.690 16.833 1.00 85.44 95 ASP A C 1
ATOM 758 O O . ASP A 1 95 ? -22.404 6.330 17.839 1.00 85.44 95 ASP A O 1
ATOM 762 N N . LYS A 1 96 ? -22.529 4.428 16.658 1.00 84.81 96 LYS A N 1
ATOM 763 C CA . LYS A 1 96 ? -23.422 3.725 17.601 1.00 84.81 96 LYS A CA 1
ATOM 764 C C . LYS A 1 96 ? -22.692 2.906 18.668 1.00 84.81 96 LYS A C 1
ATOM 766 O O . LYS A 1 96 ? -23.150 2.864 19.806 1.00 84.81 96 LYS A O 1
ATOM 771 N N . HIS A 1 97 ? -21.594 2.235 18.313 1.00 81.56 97 HIS A N 1
ATOM 772 C CA . HIS A 1 97 ? -20.912 1.258 19.184 1.00 81.56 97 HIS A CA 1
ATOM 773 C C . HIS A 1 97 ? -19.508 1.697 19.632 1.00 81.56 97 HIS A C 1
ATOM 775 O O . HIS A 1 97 ? -18.839 0.976 20.373 1.00 81.56 97 HIS A O 1
ATOM 781 N N . GLY A 1 98 ? -19.063 2.887 19.217 1.00 79.19 98 GLY A N 1
ATOM 782 C CA . GLY A 1 98 ? -17.724 3.407 19.480 1.00 79.19 98 GLY A CA 1
ATOM 783 C C . GLY A 1 98 ? -16.701 3.012 18.407 1.00 79.19 98 GLY A C 1
ATOM 784 O O . GLY A 1 98 ? -16.871 2.057 17.654 1.00 79.19 98 GLY A O 1
ATOM 785 N N . ARG A 1 99 ? -15.595 3.763 18.335 1.00 79.94 99 ARG A N 1
ATOM 786 C CA . ARG A 1 99 ? -14.623 3.689 17.222 1.00 79.94 99 ARG A CA 1
ATOM 787 C C . ARG A 1 99 ? -13.580 2.571 17.328 1.00 79.94 99 ARG A C 1
ATOM 789 O O . ARG A 1 99 ? -12.898 2.292 16.348 1.00 79.94 99 ARG A O 1
ATOM 796 N N . GLN A 1 100 ? -13.443 1.923 18.487 1.00 78.19 100 GLN A N 1
ATOM 797 C CA . GLN A 1 100 ? -12.352 0.974 18.763 1.00 78.19 100 GLN A CA 1
ATOM 798 C C . GLN A 1 100 ? -12.340 -0.233 17.807 1.00 78.19 100 GLN A C 1
ATOM 800 O O . GLN A 1 100 ? -11.278 -0.609 17.315 1.00 78.19 100 GLN A O 1
ATOM 805 N N . VAL A 1 101 ? -13.511 -0.807 17.509 1.00 81.06 101 VAL A N 1
ATOM 806 C CA . VAL A 1 101 ? -13.639 -1.969 16.608 1.00 81.06 101 VAL A CA 1
ATOM 807 C C . VAL A 1 101 ? -13.278 -1.597 15.170 1.00 81.06 101 VAL A C 1
ATOM 809 O O . VAL A 1 101 ? -12.542 -2.333 14.517 1.00 81.06 101 VAL A O 1
ATOM 812 N N . ASN A 1 102 ? -13.721 -0.428 14.702 1.00 83.38 102 ASN A N 1
ATOM 813 C CA . ASN A 1 102 ? -13.413 0.057 13.356 1.00 83.38 102 ASN A CA 1
ATOM 814 C C . ASN A 1 102 ? -11.906 0.220 13.141 1.00 83.38 102 ASN A C 1
ATOM 816 O O . ASN A 1 102 ? -11.389 -0.124 12.084 1.00 83.38 102 ASN A O 1
ATOM 820 N N . ILE A 1 103 ? -11.192 0.709 14.156 1.00 82.38 103 ILE A N 1
ATOM 821 C CA . ILE A 1 103 ? -9.744 0.923 14.075 1.00 82.38 103 ILE A CA 1
ATOM 822 C C . ILE A 1 103 ? -8.996 -0.406 14.046 1.00 82.38 103 ILE A C 1
ATOM 824 O O . ILE A 1 103 ? -8.086 -0.568 13.242 1.00 82.38 103 ILE A O 1
ATOM 828 N N . LEU A 1 104 ? -9.395 -1.374 14.874 1.00 84.19 104 LEU A N 1
ATOM 829 C CA . LEU A 1 104 ? -8.819 -2.723 14.862 1.00 84.19 104 LEU A CA 1
ATOM 830 C C . LEU A 1 104 ? -8.991 -3.400 13.497 1.00 84.19 104 LEU A C 1
ATOM 832 O O . LEU A 1 104 ? -8.051 -4.003 12.982 1.00 84.19 104 LEU A O 1
ATOM 836 N N . LEU A 1 105 ? -10.172 -3.250 12.895 1.00 85.94 105 LEU A N 1
ATOM 837 C CA . LEU A 1 105 ? -10.464 -3.775 11.566 1.00 85.94 105 LEU A CA 1
ATOM 838 C C . LEU A 1 105 ? -9.656 -3.052 10.476 1.00 85.94 105 LEU A C 1
ATOM 840 O O . LEU A 1 105 ? -9.123 -3.706 9.582 1.00 85.94 105 LEU A O 1
ATOM 844 N N . GLY A 1 106 ? -9.479 -1.732 10.595 1.00 84.75 106 GLY A N 1
ATOM 845 C CA . GLY A 1 106 ? -8.604 -0.947 9.720 1.00 84.75 106 GLY A CA 1
ATOM 846 C C . GLY A 1 106 ? -7.136 -1.377 9.799 1.00 84.75 106 GLY A C 1
ATOM 847 O O . GLY A 1 106 ? -6.504 -1.584 8.768 1.00 84.75 106 GLY A O 1
ATOM 848 N N . ILE A 1 107 ? -6.604 -1.600 11.007 1.00 86.75 107 ILE A N 1
ATOM 849 C CA . ILE A 1 107 ? -5.231 -2.096 11.211 1.00 86.75 107 ILE A CA 1
ATOM 850 C C . ILE A 1 107 ? -5.048 -3.470 10.558 1.00 86.75 107 ILE A C 1
ATOM 852 O O . ILE A 1 107 ? -4.050 -3.696 9.876 1.00 86.75 107 ILE A O 1
ATOM 856 N N . ALA A 1 108 ? -6.009 -4.379 10.742 1.00 88.75 108 ALA A N 1
ATOM 857 C CA . ALA A 1 108 ? -5.966 -5.698 10.118 1.00 88.75 108 ALA A CA 1
ATOM 858 C C . ALA A 1 108 ? -5.991 -5.602 8.582 1.00 88.75 108 ALA A C 1
ATOM 860 O O . ALA A 1 108 ? -5.210 -6.280 7.918 1.00 88.75 108 ALA A O 1
ATOM 861 N N . GLY A 1 109 ? -6.834 -4.727 8.023 1.00 86.06 109 GLY A N 1
ATOM 862 C CA . GLY A 1 109 ? -6.898 -4.475 6.583 1.00 86.06 109 GLY A CA 1
ATOM 863 C C . GLY A 1 109 ? -5.574 -3.964 6.012 1.00 86.06 109 GL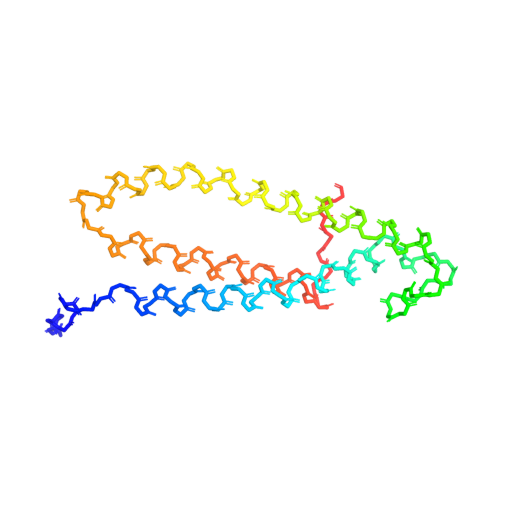Y A C 1
ATOM 864 O O . GLY A 1 109 ? -5.083 -4.523 5.034 1.00 86.06 109 GLY A O 1
ATOM 865 N N . ILE A 1 110 ? -4.960 -2.974 6.670 1.00 86.75 110 ILE A N 1
ATOM 866 C CA . ILE A 1 110 ? -3.654 -2.425 6.272 1.00 86.75 110 ILE A CA 1
ATOM 867 C C . ILE A 1 110 ? -2.568 -3.506 6.347 1.00 86.75 110 ILE A C 1
ATOM 869 O O . ILE A 1 110 ? -1.789 -3.667 5.414 1.00 86.75 110 ILE A O 1
ATOM 873 N N . ALA A 1 111 ? -2.526 -4.302 7.418 1.00 87.69 111 ALA A N 1
ATOM 874 C CA . ALA A 1 111 ? -1.530 -5.366 7.550 1.00 87.69 111 ALA A CA 1
ATOM 875 C C . ALA A 1 111 ? -1.633 -6.408 6.421 1.00 87.69 111 ALA A C 1
ATOM 877 O O . ALA A 1 111 ? -0.614 -6.841 5.882 1.00 87.69 111 ALA A O 1
ATOM 878 N N . VAL A 1 112 ? -2.856 -6.784 6.030 1.00 88.81 112 VAL A N 1
ATOM 879 C CA . VAL A 1 112 ? -3.094 -7.715 4.917 1.00 88.81 112 VAL A CA 1
ATOM 880 C C . VAL A 1 112 ? -2.690 -7.097 3.576 1.00 88.81 112 VAL A C 1
ATOM 882 O O . VAL A 1 112 ? -2.046 -7.776 2.773 1.00 88.81 112 VAL A O 1
ATOM 885 N N . SER A 1 113 ? -3.015 -5.823 3.326 1.00 84.69 113 SER A N 1
ATOM 886 C CA . SER A 1 113 ? -2.640 -5.159 2.071 1.00 84.69 113 SER A CA 1
ATOM 887 C C . SER A 1 113 ? -1.128 -4.990 1.937 1.00 84.69 113 SER A C 1
ATOM 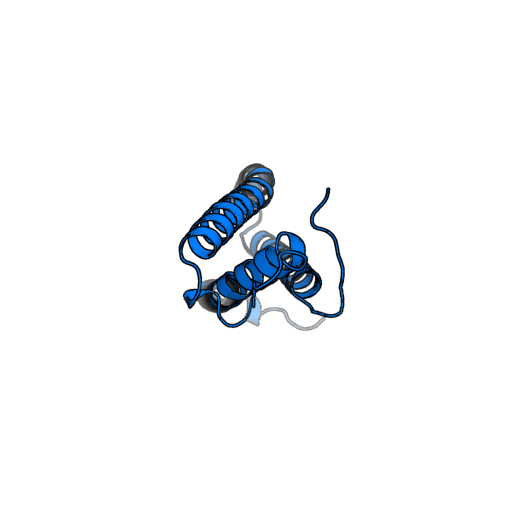889 O O . SER A 1 113 ? -0.573 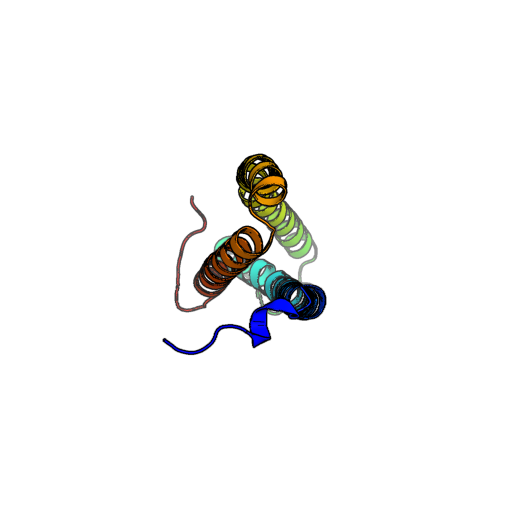-5.304 0.886 1.00 84.69 113 SER A O 1
ATOM 891 N N . GLU A 1 114 ? -0.447 -4.559 3.002 1.00 84.88 114 GLU A N 1
ATOM 892 C CA . GLU A 1 114 ? 1.012 -4.396 3.017 1.00 84.88 114 GLU A CA 1
ATOM 893 C C . GLU A 1 114 ? 1.731 -5.739 2.839 1.00 84.88 114 GLU A C 1
ATOM 895 O O . GLU A 1 114 ? 2.717 -5.831 2.107 1.00 84.88 114 GLU A O 1
ATOM 900 N N . TYR A 1 115 ? 1.203 -6.814 3.432 1.00 85.56 115 TYR A N 1
ATOM 901 C CA . TYR A 1 115 ? 1.720 -8.162 3.205 1.00 85.56 115 TYR A CA 1
ATOM 902 C C . TYR A 1 115 ? 1.592 -8.587 1.731 1.00 85.56 115 TYR A C 1
ATOM 904 O O . TYR A 1 115 ? 2.539 -9.125 1.157 1.00 85.56 115 TYR A O 1
ATOM 912 N N . GLY A 1 116 ? 0.460 -8.288 1.084 1.00 83.50 116 GLY A N 1
ATOM 913 C CA . GLY A 1 116 ? 0.266 -8.527 -0.351 1.00 83.50 116 GLY A CA 1
ATOM 914 C C . GLY A 1 116 ? 1.222 -7.720 -1.240 1.00 83.50 116 GLY A C 1
ATOM 915 O O . GLY A 1 116 ? 1.796 -8.262 -2.191 1.00 83.50 116 GLY A O 1
ATOM 916 N N . TYR A 1 117 ? 1.457 -6.448 -0.908 1.00 80.38 117 TYR A N 1
ATOM 917 C CA . TYR A 1 117 ? 2.451 -5.611 -1.589 1.00 80.38 117 TYR A CA 1
ATOM 918 C C . TYR A 1 117 ? 3.872 -6.157 -1.432 1.00 80.38 117 TYR A C 1
ATOM 920 O O . TYR A 1 117 ? 4.623 -6.241 -2.403 1.00 80.38 117 TYR A O 1
ATOM 928 N N . MET A 1 118 ? 4.242 -6.595 -0.228 1.00 81.38 118 MET A N 1
ATOM 929 C CA . MET A 1 118 ? 5.557 -7.179 0.023 1.00 81.38 118 MET A CA 1
ATOM 930 C C . MET A 1 118 ? 5.771 -8.469 -0.781 1.00 81.38 118 MET A C 1
ATOM 932 O O . MET A 1 118 ? 6.859 -8.690 -1.312 1.00 81.38 118 MET A O 1
ATOM 936 N N . LEU A 1 119 ? 4.736 -9.305 -0.911 1.00 81.75 119 LEU A N 1
ATOM 937 C CA . LEU A 1 119 ? 4.791 -10.507 -1.742 1.00 81.75 119 LEU A CA 1
ATOM 938 C C . LEU A 1 119 ? 4.974 -10.169 -3.224 1.00 81.75 119 LEU A C 1
ATOM 940 O O . LEU A 1 119 ? 5.851 -10.744 -3.856 1.00 81.75 119 LEU A O 1
ATOM 944 N N . THR A 1 120 ? 4.201 -9.231 -3.771 1.00 76.06 120 THR A N 1
ATOM 945 C CA . THR A 1 120 ? 4.277 -8.863 -5.200 1.00 76.06 120 THR A CA 1
ATOM 946 C C . THR A 1 120 ? 5.595 -8.179 -5.576 1.00 76.06 120 THR A C 1
ATOM 948 O O . THR A 1 120 ? 6.133 -8.419 -6.658 1.00 76.06 120 THR A O 1
ATOM 951 N N . LEU A 1 121 ? 6.158 -7.369 -4.676 1.00 72.50 121 LEU A N 1
ATOM 952 C CA . LEU A 1 121 ? 7.463 -6.733 -4.876 1.00 72.50 121 LEU A CA 1
ATOM 953 C C . LEU A 1 121 ? 8.645 -7.680 -4.624 1.00 72.50 121 LEU A C 1
ATOM 955 O O . LEU A 1 121 ? 9.748 -7.423 -5.110 1.00 72.50 121 LEU A O 1
ATOM 959 N N . SER A 1 122 ? 8.445 -8.781 -3.895 1.00 72.69 122 SER A N 1
ATOM 960 C CA . SER A 1 122 ? 9.509 -9.748 -3.624 1.00 72.69 122 SER A CA 1
ATOM 961 C C . SER A 1 122 ? 10.062 -10.355 -4.917 1.00 72.69 122 SER A C 1
ATOM 963 O O . SER A 1 122 ? 9.326 -10.808 -5.797 1.00 72.69 122 SER A O 1
ATOM 965 N N . ASN A 1 123 ? 11.393 -10.433 -5.011 1.00 59.75 123 ASN A N 1
ATOM 966 C CA . ASN A 1 123 ? 12.085 -11.095 -6.122 1.00 59.75 123 ASN A CA 1
ATOM 967 C C . ASN A 1 123 ? 11.741 -12.594 -6.226 1.00 59.75 123 ASN A C 1
ATOM 969 O O . ASN A 1 123 ? 11.894 -13.177 -7.295 1.00 59.75 123 ASN A O 1
ATOM 973 N N . SER A 1 124 ? 11.264 -13.211 -5.139 1.00 50.22 124 SER A N 1
ATOM 974 C CA . SER A 1 124 ? 10.939 -14.642 -5.078 1.00 50.22 124 SER A CA 1
ATOM 975 C C . SER A 1 124 ? 9.549 -14.985 -5.627 1.00 50.22 124 SER A C 1
ATOM 977 O O . SER A 1 124 ?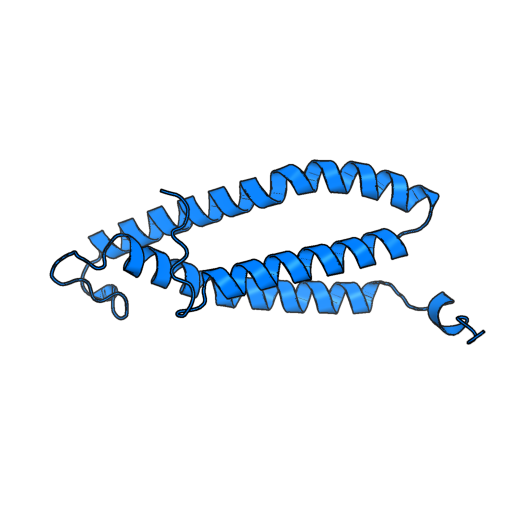 9.288 -16.147 -5.928 1.00 50.22 124 SER A O 1
ATOM 979 N N . ALA A 1 125 ? 8.651 -14.004 -5.758 1.00 51.59 125 ALA A N 1
ATOM 980 C CA . ALA A 1 125 ? 7.313 -14.208 -6.297 1.00 51.59 125 ALA A CA 1
ATOM 981 C C . ALA A 1 125 ? 7.249 -13.659 -7.730 1.00 51.59 125 ALA A C 1
ATOM 983 O O . ALA A 1 125 ? 7.021 -12.470 -7.961 1.00 51.59 125 ALA A O 1
ATOM 984 N N . ASN A 1 126 ? 7.422 -14.540 -8.719 1.00 53.84 126 ASN A N 1
ATOM 985 C CA . ASN A 1 126 ? 7.003 -14.264 -10.096 1.00 53.84 126 ASN A CA 1
ATOM 986 C C . ASN A 1 126 ? 5.477 -14.357 -10.166 1.00 53.84 126 ASN A C 1
ATOM 988 O O . ASN A 1 126 ? 4.913 -15.303 -10.708 1.00 53.84 126 ASN A O 1
ATOM 992 N N . THR A 1 127 ? 4.804 -13.392 -9.545 1.00 53.31 127 THR A N 1
ATOM 993 C CA . THR A 1 127 ? 3.372 -13.196 -9.754 1.00 53.31 127 THR A CA 1
ATOM 994 C C . THR A 1 127 ? 3.220 -12.280 -10.961 1.00 53.31 127 THR A C 1
ATOM 996 O O . THR A 1 127 ? 3.632 -11.120 -10.885 1.00 53.31 127 THR A O 1
ATOM 999 N N . PRO A 1 128 ? 2.719 -12.775 -12.106 1.00 50.97 128 PRO A N 1
ATOM 1000 C CA . PRO A 1 128 ? 2.328 -11.878 -13.173 1.00 50.97 128 PRO A CA 1
ATOM 1001 C C . PRO A 1 128 ? 1.185 -11.019 -12.631 1.00 50.97 128 PRO A C 1
ATOM 1003 O O . PRO A 1 128 ? 0.159 -11.546 -12.197 1.00 50.97 128 PRO A O 1
ATOM 1006 N N . TYR A 1 129 ? 1.362 -9.699 -12.625 1.00 51.56 129 TYR A N 1
ATOM 1007 C CA . TYR A 1 129 ? 0.216 -8.797 -12.592 1.00 51.56 129 TYR A CA 1
ATOM 1008 C C . TYR A 1 129 ? -0.640 -9.201 -13.797 1.00 51.56 129 TYR A C 1
ATOM 1010 O O . TYR A 1 129 ? -0.099 -9.281 -14.898 1.00 51.56 129 TYR A O 1
ATOM 1018 N N . PHE A 1 130 ? -1.883 -9.622 -13.539 1.00 48.47 130 PHE A N 1
ATOM 1019 C CA . PHE A 1 130 ? -2.739 -10.360 -14.476 1.00 48.47 130 PHE A CA 1
ATOM 1020 C C . PHE A 1 130 ? -2.564 -9.904 -15.933 1.00 48.47 130 PHE A C 1
ATOM 1022 O O . PHE A 1 130 ? -2.626 -8.709 -16.225 1.00 48.47 130 PHE A O 1
ATOM 1029 N N . THR A 1 131 ? -2.297 -10.883 -16.801 1.00 36.44 131 THR A N 1
ATOM 1030 C CA . THR A 1 131 ? -2.246 -10.733 -18.263 1.00 36.44 131 THR A CA 1
ATOM 1031 C C . THR A 1 131 ? -3.626 -10.435 -18.825 1.00 36.44 131 THR A C 1
ATOM 1033 O O . THR A 1 131 ? -4.612 -10.963 -18.261 1.00 36.44 131 THR A O 1
#

Secondary structure (DSSP, 8-state):
---TTGGGG--SHHHHHHHHHHHHHHHHHHHHHHHHHHHHHHSTTSTT--TT-GGG-HHHHHHHHHHHHHHHHHHHHHHHHHHHHHHHHHHHHHHHH-SHHHHHHHHHHHHHHHHHHHHHHSTT-------

pLDDT: mean 76.5, std 13.95, range [36.03, 93.06]